Protein AF-A0A6P0P5I8-F1 (afdb_monomer_lite)

Sequence (169 aa):
MINKVNYLILAIVLILLSVAIPNINLPVANAENILSGFSLSAQNDLQITVGQSQKSADKLALDLQKNLNSKRNEIGKLAILIIHPHGEFDKTEPISLAEREGGGSVLEMKIHWHRKLPFMTRNHLTIIDWEILHNRHFGAAVILDDAILSPIHPQELNNLFKELLPDNL

pLDDT: mean 76.94, std 21.58, range [35.03, 98.44]

Foldseek 3Di:
DPDPVVVVVVVVVVVVVVVPDPPPPDPPPPPPDPPPDPDPVVVVVVVVVLVVLLVVQVVQVVVLLVVCQVVLQVLLQVLCCQFPVQKAWDGKDRFDWDADDPRKIKTKIWTWIWHDDPVDIDIWIWIKIFIAGSNAGPFIATPDIPDPDGTDDRVVSRVSVRVSRDPPD

Structure (mmCIF, N/CA/C/O backbone):
data_AF-A0A6P0P5I8-F1
#
_entry.id   AF-A0A6P0P5I8-F1
#
loop_
_atom_site.group_PDB
_atom_site.id
_atom_site.type_symbol
_atom_site.label_atom_id
_atom_site.label_alt_id
_atom_site.label_comp_id
_atom_site.label_asym_id
_atom_site.label_entity_id
_atom_site.label_seq_id
_atom_site.pdbx_PDB_ins_code
_atom_site.Cartn_x
_atom_site.Cartn_y
_atom_site.Cartn_z
_atom_site.occupancy
_atom_site.B_iso_or_equiv
_atom_site.auth_seq_id
_atom_site.auth_comp_id
_atom_site.auth_asym_id
_atom_site.auth_atom_id
_atom_site.pdbx_PDB_model_num
ATOM 1 N N . MET A 1 1 ? -19.933 1.278 -53.549 1.00 49.56 1 MET A N 1
ATOM 2 C CA . MET A 1 1 ? -21.306 0.954 -53.103 1.00 49.56 1 MET A CA 1
ATOM 3 C C . MET A 1 1 ? -21.223 -0.231 -52.154 1.00 49.56 1 MET A C 1
ATOM 5 O O . MET A 1 1 ? -21.128 -1.358 -52.609 1.00 49.56 1 MET A O 1
ATOM 9 N N . ILE A 1 2 ? -21.142 0.040 -50.849 1.00 47.94 2 ILE A N 1
ATOM 10 C CA . ILE A 1 2 ? -21.124 -0.980 -49.791 1.00 47.94 2 ILE A CA 1
ATOM 11 C C . ILE A 1 2 ? -22.576 -1.191 -49.350 1.00 47.94 2 ILE A C 1
ATOM 13 O O . ILE A 1 2 ? -23.317 -0.233 -49.133 1.00 47.94 2 ILE A O 1
ATOM 17 N N . ASN A 1 3 ? -22.992 -2.454 -49.353 1.00 48.62 3 ASN A N 1
ATOM 18 C CA . ASN A 1 3 ? -24.378 -2.905 -49.384 1.00 48.62 3 ASN A CA 1
ATOM 19 C C . ASN A 1 3 ? -25.207 -2.441 -48.174 1.00 48.62 3 ASN A C 1
ATOM 21 O O . ASN A 1 3 ? -24.988 -2.886 -47.049 1.00 48.62 3 ASN A O 1
ATOM 25 N N . LYS A 1 4 ? -26.252 -1.642 -48.440 1.00 51.78 4 LYS A N 1
ATOM 26 C CA . LYS A 1 4 ? -27.310 -1.250 -47.481 1.00 51.78 4 LYS A CA 1
ATOM 27 C C . LYS A 1 4 ? -28.013 -2.448 -46.811 1.00 51.78 4 LYS A C 1
ATOM 29 O O . LYS A 1 4 ? -28.651 -2.281 -45.779 1.00 51.78 4 LYS A O 1
ATOM 34 N N . VAL A 1 5 ? -27.860 -3.652 -47.366 1.00 55.72 5 VAL A N 1
ATOM 35 C CA . VAL A 1 5 ? -28.425 -4.912 -46.854 1.00 55.72 5 VAL A CA 1
ATOM 36 C C . VAL A 1 5 ? -27.763 -5.360 -45.539 1.00 55.72 5 VAL A C 1
ATOM 38 O O . VAL A 1 5 ? -28.436 -5.935 -44.689 1.00 55.72 5 VAL A O 1
ATOM 41 N N . ASN A 1 6 ? -26.488 -5.022 -45.300 1.00 57.88 6 ASN A N 1
ATOM 42 C CA . ASN A 1 6 ? -25.773 -5.470 -44.094 1.00 57.88 6 ASN A CA 1
ATOM 43 C C . ASN A 1 6 ? -26.230 -4.751 -42.815 1.00 57.88 6 ASN A C 1
ATOM 45 O O . ASN A 1 6 ? -26.235 -5.350 -41.742 1.00 57.88 6 ASN A O 1
ATOM 49 N N . TYR A 1 7 ? -26.670 -3.493 -42.920 1.00 58.16 7 TYR A N 1
ATOM 50 C CA . TYR A 1 7 ? -27.183 -2.741 -41.769 1.00 58.16 7 TYR A CA 1
ATOM 51 C C . TYR A 1 7 ? -28.577 -3.201 -41.344 1.00 58.16 7 TYR A C 1
ATOM 53 O O . TYR A 1 7 ? -28.893 -3.169 -40.158 1.00 58.16 7 TYR A O 1
ATOM 61 N N . LEU A 1 8 ? -29.394 -3.673 -42.292 1.00 59.97 8 LEU A N 1
ATOM 62 C CA . LEU A 1 8 ? -30.731 -4.180 -41.994 1.00 59.97 8 LEU A CA 1
ATOM 63 C C . LEU A 1 8 ? -30.659 -5.484 -41.189 1.00 59.97 8 LEU A C 1
ATOM 65 O O . LEU A 1 8 ? -31.377 -5.638 -40.207 1.00 59.97 8 LEU A O 1
ATOM 69 N N . ILE A 1 9 ? -29.741 -6.384 -41.554 1.00 63.56 9 ILE A N 1
ATOM 70 C CA . ILE A 1 9 ? -29.519 -7.638 -40.820 1.00 63.56 9 ILE A CA 1
ATOM 71 C C . ILE A 1 9 ? -28.958 -7.347 -39.420 1.00 63.56 9 ILE A C 1
ATOM 73 O O . ILE A 1 9 ? -29.441 -7.915 -38.444 1.00 63.56 9 ILE A O 1
ATOM 77 N N . LEU A 1 10 ? -28.007 -6.412 -39.294 1.00 60.31 10 LEU A N 1
ATOM 78 C CA . LEU A 1 10 ? -27.452 -6.018 -37.995 1.00 60.31 10 LEU A CA 1
ATOM 79 C C . LEU A 1 10 ? -28.517 -5.394 -37.071 1.00 60.31 10 LEU A C 1
ATOM 81 O O . LEU A 1 10 ? -28.555 -5.700 -35.881 1.00 60.31 10 LEU A O 1
ATOM 85 N N . ALA A 1 11 ? -29.415 -4.570 -37.619 1.00 61.31 11 ALA A N 1
ATOM 86 C CA . ALA A 1 11 ? -30.513 -3.967 -36.865 1.00 61.31 11 ALA A CA 1
ATOM 87 C C . ALA A 1 11 ? -31.546 -5.006 -36.395 1.00 61.31 11 ALA A C 1
ATOM 89 O O . ALA A 1 11 ? -32.019 -4.930 -35.264 1.00 61.31 11 ALA A O 1
ATOM 90 N N . ILE A 1 12 ? -31.857 -6.011 -37.221 1.00 64.88 12 ILE A N 1
ATOM 91 C CA . ILE A 1 12 ? -32.770 -7.103 -36.847 1.00 64.88 12 ILE A CA 1
ATOM 92 C C . ILE A 1 12 ? -32.165 -7.967 -35.729 1.00 64.88 12 ILE A C 1
ATOM 94 O O . ILE A 1 12 ? -32.875 -8.336 -34.796 1.00 64.88 12 ILE A O 1
ATOM 98 N N . VAL A 1 13 ? -30.855 -8.237 -35.767 1.00 62.72 13 VAL A N 1
ATOM 99 C CA . VAL A 1 13 ? -30.159 -8.978 -34.698 1.00 62.72 13 VAL A CA 1
ATOM 100 C C . VAL A 1 13 ? -30.174 -8.201 -33.374 1.00 62.72 13 VAL A C 1
ATOM 102 O O . VAL A 1 13 ? -30.449 -8.791 -32.332 1.00 62.72 13 VAL A O 1
ATOM 105 N N . LEU A 1 14 ? -29.962 -6.880 -33.402 1.00 59.91 14 LEU A N 1
ATOM 106 C CA . LEU A 1 14 ? -30.029 -6.022 -32.208 1.00 59.91 14 LEU A CA 1
ATOM 107 C C . LEU A 1 14 ? -31.437 -5.946 -31.595 1.00 59.91 14 LEU A C 1
ATOM 109 O O . LEU A 1 14 ? -31.562 -5.917 -30.373 1.00 59.91 14 LEU A O 1
ATOM 113 N N . ILE A 1 15 ? -32.489 -5.956 -32.420 1.00 62.09 15 ILE A N 1
ATOM 114 C CA . ILE A 1 15 ? -33.880 -5.985 -31.939 1.00 62.09 15 ILE A CA 1
ATOM 115 C C . ILE A 1 15 ? -34.235 -7.365 -31.376 1.00 62.09 15 ILE A C 1
ATOM 117 O O . ILE A 1 15 ? -34.908 -7.443 -30.359 1.00 62.09 15 ILE A O 1
ATOM 121 N N . LEU A 1 16 ? -33.766 -8.465 -31.973 1.00 55.22 16 LEU A N 1
ATOM 122 C CA . LEU A 1 16 ? -34.032 -9.811 -31.447 1.00 55.22 16 LEU A CA 1
ATOM 123 C C . LEU A 1 16 ? -33.306 -10.085 -30.117 1.00 55.22 16 LEU A C 1
ATOM 125 O O . LEU A 1 16 ? -33.835 -10.814 -29.280 1.00 55.22 16 LEU A O 1
ATOM 129 N N . LEU A 1 17 ? -32.148 -9.460 -29.879 1.00 53.50 17 LEU A N 1
ATOM 130 C CA . LEU A 1 17 ? -31.427 -9.539 -28.601 1.00 53.50 17 LEU A CA 1
ATOM 131 C C . LEU A 1 17 ? -32.124 -8.789 -27.452 1.00 53.50 17 LEU A C 1
ATOM 133 O O . LEU A 1 17 ? -31.938 -9.169 -26.298 1.00 53.50 17 LEU A O 1
ATOM 137 N N . SER A 1 18 ? -32.960 -7.781 -27.728 1.00 52.44 18 SER A N 1
ATOM 138 C CA . SER A 1 18 ? -33.706 -7.061 -26.682 1.00 52.44 18 SER A CA 1
ATOM 139 C C . SER A 1 18 ? -35.009 -7.749 -26.252 1.00 52.44 18 SER A C 1
ATOM 141 O O . SER A 1 18 ? -35.594 -7.357 -25.245 1.00 52.44 18 SER A O 1
ATOM 143 N N . VAL A 1 19 ? -35.440 -8.810 -26.950 1.00 54.00 19 VAL A N 1
ATOM 144 C CA . VAL A 1 19 ? -36.636 -9.608 -26.594 1.00 54.00 19 VAL A CA 1
ATOM 145 C C . VAL A 1 19 ? -36.294 -10.833 -25.728 1.00 54.00 19 VAL A C 1
ATOM 147 O O . VAL A 1 19 ? -37.186 -11.545 -25.278 1.00 54.00 19 VAL A O 1
ATOM 150 N N . ALA A 1 20 ? -35.008 -11.074 -25.451 1.00 49.00 20 ALA A N 1
ATOM 151 C CA . ALA A 1 20 ? -34.528 -12.196 -24.642 1.00 49.00 20 ALA A CA 1
ATOM 152 C C . ALA A 1 20 ? -34.178 -11.802 -23.193 1.00 49.00 20 ALA A C 1
ATOM 154 O O . ALA A 1 20 ? -33.339 -12.444 -22.563 1.00 49.00 20 ALA A O 1
ATOM 155 N N . ILE A 1 21 ? -34.815 -10.759 -22.649 1.00 53.00 21 ILE A N 1
ATOM 156 C CA . ILE A 1 21 ? -34.809 -10.516 -21.203 1.00 53.00 21 ILE A CA 1
ATOM 157 C C . ILE A 1 21 ? -36.022 -11.255 -20.630 1.00 53.00 21 ILE A C 1
ATOM 159 O O . ILE A 1 21 ? -37.153 -10.817 -20.854 1.00 53.00 21 ILE A O 1
ATOM 163 N N . PRO A 1 22 ? -35.852 -12.376 -19.909 1.00 48.72 22 PRO A N 1
ATOM 164 C CA . PRO A 1 22 ? -36.957 -12.920 -19.142 1.00 48.72 22 PRO A CA 1
ATOM 165 C C . PRO A 1 22 ? -37.400 -11.867 -18.121 1.00 48.72 22 PRO A C 1
ATOM 167 O O . PRO A 1 22 ? -36.606 -11.418 -17.295 1.00 48.72 22 PRO A O 1
ATOM 170 N N . ASN A 1 23 ? -38.675 -11.476 -18.190 1.00 43.75 23 ASN A N 1
ATOM 171 C CA . ASN A 1 23 ? -39.373 -10.772 -17.119 1.00 43.75 23 ASN A CA 1
ATOM 172 C C . ASN A 1 23 ? -39.303 -11.643 -15.862 1.00 43.75 23 ASN A C 1
ATOM 174 O O . ASN A 1 23 ? -40.131 -12.532 -15.654 1.00 43.75 23 ASN A O 1
ATOM 178 N N . ILE A 1 24 ? -38.295 -11.405 -15.028 1.00 47.44 24 ILE A N 1
ATOM 179 C CA . ILE A 1 24 ? -38.272 -11.925 -13.671 1.00 47.44 24 ILE A CA 1
ATOM 180 C C . ILE A 1 24 ? -39.284 -11.077 -12.903 1.00 47.44 24 ILE A C 1
ATOM 182 O O . ILE A 1 24 ? -38.975 -9.987 -12.426 1.00 47.44 24 ILE A O 1
ATOM 186 N N . ASN A 1 25 ? -40.513 -11.584 -12.816 1.00 42.66 25 ASN A N 1
ATOM 187 C CA . ASN A 1 25 ? -41.453 -11.203 -11.770 1.00 42.66 25 ASN A CA 1
ATOM 188 C C . ASN A 1 25 ? -40.813 -11.579 -10.430 1.00 42.66 25 ASN A C 1
ATOM 190 O O . ASN A 1 25 ? -40.994 -12.686 -9.924 1.00 42.66 25 ASN A O 1
ATOM 194 N N . LEU A 1 26 ? -40.017 -10.668 -9.879 1.00 43.00 26 LEU A N 1
ATOM 195 C CA . LEU A 1 26 ? -39.652 -10.710 -8.475 1.00 43.00 26 LEU A CA 1
ATOM 196 C C . LEU A 1 26 ? -40.945 -10.488 -7.682 1.00 43.00 26 LEU A C 1
ATOM 198 O O . LEU A 1 26 ? -41.638 -9.498 -7.941 1.00 43.00 26 LEU A O 1
ATOM 202 N N . PRO A 1 27 ? -41.314 -11.368 -6.738 1.00 37.94 27 PRO A N 1
ATOM 203 C CA . PRO A 1 27 ? -42.376 -11.035 -5.810 1.00 37.94 27 PRO A CA 1
ATOM 204 C C . PRO A 1 27 ? -41.941 -9.781 -5.049 1.00 37.94 27 PRO A C 1
ATOM 206 O O . PRO A 1 27 ? -40.939 -9.789 -4.332 1.00 37.94 27 PRO A O 1
ATOM 209 N N . VAL A 1 28 ? -42.692 -8.694 -5.231 1.00 40.62 28 VAL A N 1
ATOM 210 C CA . VAL A 1 28 ? -42.677 -7.554 -4.319 1.00 40.62 28 VAL A CA 1
ATOM 211 C C . VAL A 1 28 ? -43.138 -8.118 -2.985 1.00 40.62 28 VAL A C 1
ATOM 213 O O . VAL A 1 28 ? -44.326 -8.349 -2.767 1.00 40.62 28 VAL A O 1
ATOM 216 N N . ALA A 1 29 ? -42.179 -8.439 -2.121 1.00 35.66 29 ALA A N 1
ATOM 217 C CA . ALA A 1 29 ? -42.476 -8.689 -0.732 1.00 35.66 29 ALA A CA 1
ATOM 218 C C . ALA A 1 29 ? -43.083 -7.391 -0.199 1.00 35.66 29 ALA A C 1
ATOM 220 O O . ALA A 1 29 ? -42.394 -6.378 -0.062 1.00 35.66 29 ALA A O 1
ATOM 221 N N . ASN A 1 30 ? -44.391 -7.424 0.042 1.00 39.50 30 ASN A N 1
ATOM 222 C CA . ASN A 1 30 ? -45.060 -6.479 0.910 1.00 39.50 30 ASN A CA 1
ATOM 223 C C . ASN A 1 30 ? -44.327 -6.526 2.254 1.00 39.50 30 ASN A C 1
ATOM 225 O O . ASN A 1 30 ? -44.590 -7.390 3.088 1.00 39.50 30 ASN A O 1
ATOM 229 N N . ALA A 1 31 ? -43.384 -5.607 2.457 1.00 36.56 31 ALA A N 1
ATOM 230 C CA . ALA A 1 31 ? -42.919 -5.241 3.782 1.00 36.56 31 ALA A CA 1
ATOM 231 C C . ALA A 1 31 ? -44.050 -4.440 4.439 1.00 36.56 31 ALA A C 1
ATOM 233 O O . ALA A 1 31 ? -43.995 -3.220 4.583 1.00 36.56 31 ALA A O 1
ATOM 234 N N . GLU A 1 32 ? -45.132 -5.144 4.769 1.00 35.03 32 GLU A N 1
ATOM 235 C CA . GLU A 1 32 ? -46.117 -4.678 5.723 1.00 35.03 32 GLU A CA 1
ATOM 236 C C . GLU A 1 32 ? -45.392 -4.466 7.051 1.00 35.03 32 GLU A C 1
ATOM 238 O O . GLU A 1 32 ? -44.993 -5.399 7.740 1.00 35.03 32 GLU A O 1
ATOM 243 N N . ASN A 1 33 ? -45.144 -3.192 7.336 1.00 46.12 33 ASN A N 1
ATOM 244 C CA . ASN A 1 33 ? -45.303 -2.568 8.637 1.00 46.12 33 ASN A CA 1
ATOM 245 C C . ASN A 1 33 ? -45.075 -3.488 9.856 1.00 46.12 33 ASN A C 1
ATOM 247 O O . ASN A 1 33 ? -46.018 -3.949 10.493 1.00 46.12 33 ASN A O 1
ATOM 251 N N . ILE A 1 34 ? -43.809 -3.665 10.237 1.00 38.00 34 ILE A N 1
ATOM 252 C CA . ILE A 1 34 ? -43.433 -3.995 11.618 1.00 38.00 34 ILE A CA 1
ATOM 253 C C . ILE A 1 34 ? -42.507 -2.880 12.119 1.00 38.00 34 ILE A C 1
ATOM 255 O O . ILE A 1 34 ? -41.330 -3.076 12.402 1.00 38.00 34 ILE A O 1
ATOM 259 N N . LEU A 1 35 ? -43.040 -1.660 12.179 1.00 35.16 35 LEU A N 1
ATOM 260 C CA . LEU A 1 35 ? -42.451 -0.536 12.913 1.00 35.16 35 LEU A CA 1
ATOM 261 C C . LEU A 1 35 ? -43.394 -0.133 14.052 1.00 35.16 35 LEU A C 1
ATOM 263 O O . LEU A 1 35 ? -43.772 1.019 14.223 1.00 35.16 35 LEU A O 1
ATOM 267 N N . SER A 1 36 ? -43.774 -1.115 14.862 1.00 40.75 36 SER A N 1
ATOM 268 C CA . SER A 1 36 ? -44.410 -0.897 16.159 1.00 40.75 36 SER A CA 1
ATOM 269 C C . SER A 1 36 ? -43.551 -1.572 17.224 1.00 40.75 36 SER A C 1
ATOM 271 O O . SER A 1 36 ? -43.760 -2.740 17.544 1.00 40.75 36 SER A O 1
ATOM 273 N N . GLY A 1 37 ? -42.538 -0.858 17.727 1.00 36.44 37 GLY A N 1
ATOM 274 C CA . GLY A 1 37 ? -41.736 -1.352 18.854 1.00 36.44 37 GLY A CA 1
ATOM 275 C C . GLY A 1 37 ? -40.273 -0.917 18.944 1.00 36.44 37 GLY A C 1
ATOM 276 O O . GLY A 1 37 ? -39.553 -1.485 19.759 1.00 36.44 37 GLY A O 1
ATOM 277 N N . PHE A 1 38 ? -39.795 0.062 18.166 1.00 37.00 38 PHE A N 1
ATOM 278 C CA . PHE A 1 38 ? -38.467 0.636 18.423 1.00 37.00 38 PHE A CA 1
ATOM 279 C C . PHE A 1 38 ? -38.516 1.499 19.694 1.00 37.00 38 PHE A C 1
ATOM 281 O O . PHE A 1 38 ? -38.826 2.688 19.655 1.00 37.00 38 PHE A O 1
ATOM 288 N N . SER A 1 39 ? -38.235 0.878 20.841 1.00 38.53 39 SER A N 1
ATOM 289 C CA . SER A 1 39 ? -37.955 1.582 22.091 1.00 38.53 39 SER A CA 1
ATOM 290 C C . SER A 1 39 ? -36.771 2.528 21.885 1.00 38.53 39 SER A C 1
ATOM 292 O O . SER A 1 39 ? -35.704 2.096 21.445 1.00 38.53 39 SER A O 1
ATOM 294 N N . LEU A 1 40 ? -36.933 3.803 22.258 1.00 39.66 40 LEU A N 1
ATOM 295 C CA . LEU A 1 40 ? -35.879 4.830 22.223 1.00 39.66 40 LEU A CA 1
ATOM 296 C C . LEU A 1 40 ? -34.578 4.419 22.952 1.00 39.66 40 LEU A C 1
ATOM 298 O O . LEU A 1 40 ? -33.535 5.023 22.724 1.00 39.66 40 LEU A O 1
ATOM 302 N N . SER A 1 41 ? -34.603 3.388 23.803 1.00 43.19 41 SER A N 1
ATOM 303 C CA . SER A 1 41 ? -33.410 2.843 24.460 1.00 43.19 41 SER A CA 1
ATOM 304 C C . SER A 1 41 ? -32.491 2.051 23.517 1.00 43.19 41 SER A C 1
ATOM 306 O O . SER A 1 41 ? -31.277 2.132 23.660 1.00 43.19 41 SER A O 1
ATOM 308 N N . ALA A 1 42 ? -33.029 1.351 22.511 1.00 43.94 42 ALA A N 1
ATOM 309 C CA . ALA A 1 42 ? -32.231 0.515 21.606 1.00 43.94 42 ALA A CA 1
ATOM 310 C C . ALA A 1 42 ? -31.388 1.338 20.613 1.00 43.94 42 ALA A C 1
ATOM 312 O O . ALA A 1 42 ? -30.325 0.897 20.182 1.00 43.94 42 ALA A O 1
ATOM 313 N N . GLN A 1 43 ? -31.833 2.553 20.270 1.00 40.94 43 GLN A N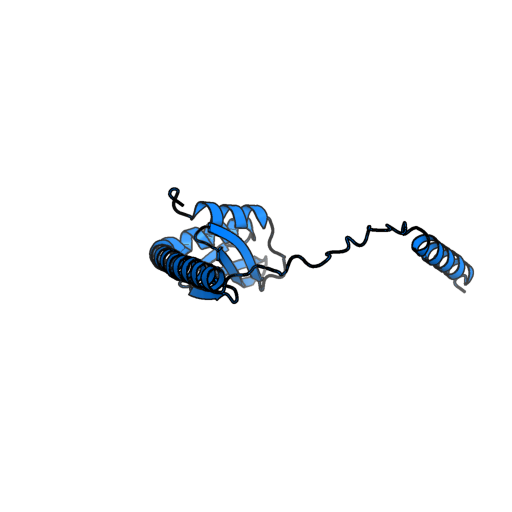 1
ATOM 314 C CA . GLN A 1 43 ? -31.049 3.476 19.440 1.00 40.94 43 GLN A CA 1
ATOM 315 C C . GLN A 1 43 ? -29.839 4.038 20.194 1.00 40.94 43 GLN A C 1
ATOM 317 O O . GLN A 1 43 ? -28.779 4.194 19.592 1.00 40.94 43 GLN A O 1
ATOM 322 N N . ASN A 1 44 ? -29.961 4.269 21.505 1.00 47.09 44 ASN A N 1
ATOM 323 C CA . ASN A 1 44 ? -28.826 4.672 22.334 1.00 47.09 44 ASN A CA 1
ATOM 324 C C . ASN A 1 44 ? -27.816 3.531 22.488 1.00 47.09 44 ASN A C 1
ATOM 326 O O . ASN A 1 44 ? -26.626 3.775 22.333 1.00 47.09 44 ASN A O 1
ATOM 330 N N . ASP A 1 45 ? -28.255 2.288 22.692 1.00 39.56 45 ASP A N 1
ATOM 331 C CA . ASP A 1 45 ? -27.337 1.143 22.790 1.00 39.56 45 ASP A CA 1
ATOM 332 C C . ASP A 1 45 ? -26.618 0.854 21.462 1.00 39.56 45 ASP A C 1
ATOM 334 O O . ASP A 1 45 ? -25.422 0.562 21.463 1.00 39.56 45 ASP A O 1
ATOM 338 N N . LEU A 1 46 ? -27.292 1.018 20.316 1.00 48.22 46 LEU A N 1
ATOM 339 C CA . LEU A 1 46 ? -26.659 0.962 18.993 1.00 48.22 46 LEU A CA 1
ATOM 340 C C . LEU A 1 46 ? -25.666 2.111 18.784 1.00 48.22 46 LEU A C 1
ATOM 342 O O . LEU A 1 46 ? -24.563 1.862 18.315 1.00 48.22 46 LEU A O 1
ATOM 346 N N . GLN A 1 47 ? -25.995 3.348 19.167 1.00 48.06 47 GLN A N 1
ATOM 347 C CA . GLN A 1 47 ? -25.066 4.482 19.061 1.00 48.06 47 GLN A CA 1
ATOM 348 C C . GLN A 1 47 ? -23.872 4.370 20.019 1.00 48.06 47 GLN A C 1
ATOM 350 O O . GLN A 1 47 ? -22.760 4.744 19.652 1.00 48.06 47 GLN A O 1
ATOM 355 N N . ILE A 1 48 ? -24.064 3.822 21.222 1.00 51.69 48 ILE A N 1
ATOM 356 C CA . ILE A 1 48 ? -22.992 3.574 22.196 1.00 51.69 48 ILE A CA 1
ATOM 357 C C . ILE A 1 48 ? -22.099 2.427 21.711 1.00 51.69 48 ILE A C 1
ATOM 359 O O . ILE A 1 48 ? -20.878 2.550 21.771 1.00 51.69 48 ILE A O 1
ATOM 363 N N . THR A 1 49 ? -22.680 1.356 21.162 1.00 50.31 49 THR A N 1
ATOM 364 C CA . THR A 1 49 ? -21.934 0.213 20.607 1.00 50.31 49 THR A CA 1
ATOM 365 C C . THR A 1 49 ? -21.170 0.602 19.340 1.00 50.31 49 THR A C 1
ATOM 367 O O . THR A 1 49 ? -19.986 0.294 19.218 1.00 50.31 49 THR A O 1
ATOM 370 N N . VAL A 1 50 ? -21.801 1.346 18.426 1.00 52.97 50 VAL A N 1
ATOM 371 C CA . VAL A 1 50 ? -21.153 1.893 17.223 1.00 52.97 50 VAL A CA 1
ATOM 372 C C . VAL A 1 50 ? -20.079 2.909 17.614 1.00 52.97 50 VAL A C 1
ATOM 374 O O . VAL A 1 50 ? -18.970 2.838 17.104 1.00 52.97 50 VAL A O 1
ATOM 377 N N . GLY A 1 51 ? -20.339 3.789 18.585 1.00 54.84 51 GLY A N 1
ATOM 378 C CA . GLY A 1 51 ? -19.363 4.767 19.073 1.00 54.84 51 GLY A CA 1
ATOM 379 C C . GLY A 1 51 ? -18.169 4.150 19.814 1.00 54.84 51 GLY A C 1
ATOM 380 O O . GLY A 1 51 ? -17.053 4.660 19.716 1.00 54.84 51 GLY A O 1
ATOM 381 N N . GLN A 1 52 ? -18.362 3.045 20.541 1.00 56.00 52 GLN A N 1
ATOM 382 C CA . GLN A 1 52 ? -17.272 2.281 21.160 1.00 56.00 52 GLN A CA 1
ATOM 383 C C . GLN A 1 52 ? -16.480 1.482 20.123 1.00 56.00 52 GLN A C 1
ATOM 385 O O . GLN A 1 52 ? -15.248 1.494 20.161 1.00 56.00 52 GLN A O 1
ATOM 390 N N . SER A 1 53 ? -17.166 0.847 19.169 1.00 55.09 53 SER A N 1
ATOM 391 C CA . SER A 1 53 ? -16.524 0.165 18.047 1.00 55.09 53 SER A CA 1
ATOM 392 C C . SER A 1 53 ? -15.705 1.140 17.203 1.00 55.09 53 SER A C 1
ATOM 394 O O . SER A 1 53 ? -14.577 0.808 16.846 1.00 55.09 53 SER A O 1
ATOM 396 N N . GLN A 1 54 ? -16.214 2.351 16.963 1.00 59.31 54 GLN A N 1
ATOM 397 C CA . GLN A 1 54 ? -15.518 3.411 16.239 1.00 59.31 54 GLN A CA 1
ATOM 398 C C . GLN A 1 54 ? -14.218 3.801 16.936 1.00 59.31 54 GLN A C 1
ATOM 400 O O . GLN A 1 54 ? -13.140 3.642 16.376 1.00 59.31 54 GLN A O 1
ATOM 405 N N . LYS A 1 55 ? -14.305 4.184 18.217 1.00 60.81 55 LYS A N 1
ATOM 406 C CA . LYS A 1 55 ? -13.129 4.538 19.026 1.00 60.81 55 LYS A CA 1
ATOM 407 C C . LYS A 1 55 ? -12.098 3.409 19.095 1.00 60.81 55 LYS A C 1
ATOM 409 O O . LYS A 1 55 ? -10.905 3.678 19.219 1.00 60.81 55 LYS A O 1
ATOM 414 N N . SER A 1 56 ? -12.541 2.150 19.053 1.00 60.56 56 SER A N 1
ATOM 415 C CA . SER A 1 56 ? -11.644 0.990 19.031 1.00 60.56 56 SER A CA 1
ATOM 416 C C . SER A 1 56 ? -10.980 0.772 17.667 1.00 60.56 56 SER A C 1
ATOM 418 O O . SER A 1 56 ? -9.775 0.529 17.640 1.00 60.56 56 SER A O 1
ATOM 420 N N . ALA A 1 57 ? -11.722 0.943 16.565 1.00 64.00 57 ALA A N 1
ATOM 421 C CA . ALA A 1 57 ? -11.210 0.868 15.196 1.00 64.00 57 ALA A CA 1
ATOM 422 C C . ALA A 1 57 ? -10.177 1.965 14.934 1.00 64.00 57 ALA A C 1
ATOM 424 O O . ALA A 1 57 ? -9.092 1.674 14.432 1.00 64.00 57 ALA A O 1
ATOM 425 N N . ASP A 1 58 ? -10.451 3.179 15.407 1.00 75.12 58 ASP A N 1
ATOM 426 C CA . ASP A 1 58 ? -9.528 4.307 15.311 1.00 75.12 58 ASP A CA 1
ATOM 427 C C . ASP A 1 58 ? -8.251 4.059 16.127 1.00 75.12 58 ASP A C 1
ATOM 429 O O . ASP A 1 58 ? -7.149 4.398 15.693 1.00 75.12 58 ASP A O 1
ATOM 433 N N . LYS A 1 59 ? -8.364 3.397 17.288 1.00 83.00 59 LYS A N 1
ATOM 434 C CA . LYS A 1 59 ? -7.197 2.996 18.083 1.00 83.00 59 LYS A CA 1
ATOM 435 C C . LYS A 1 59 ? -6.367 1.923 17.374 1.00 83.00 59 LYS A C 1
ATOM 437 O O . LYS A 1 59 ? -5.150 2.070 17.303 1.00 83.00 59 LYS A O 1
ATOM 442 N N . LEU A 1 60 ? -6.998 0.871 16.844 1.00 86.25 60 LEU A N 1
ATOM 443 C CA . LEU A 1 60 ? -6.291 -0.174 16.101 1.00 86.25 60 LEU A CA 1
ATOM 444 C C . LEU A 1 60 ? -5.580 0.412 14.879 1.00 86.25 60 LEU A C 1
ATOM 446 O O . LEU A 1 60 ? -4.405 0.127 14.666 1.00 86.25 60 LEU A O 1
ATOM 450 N N . ALA A 1 61 ? -6.272 1.230 14.088 1.00 87.12 61 ALA A N 1
ATOM 451 C CA . ALA A 1 61 ? -5.705 1.833 12.892 1.00 87.12 61 ALA A CA 1
ATOM 452 C C . ALA A 1 61 ? -4.533 2.767 13.231 1.00 87.12 61 ALA A C 1
ATOM 454 O O . ALA A 1 61 ? -3.509 2.737 12.551 1.00 87.12 61 ALA A O 1
ATOM 455 N N . LEU A 1 62 ? -4.624 3.524 14.329 1.00 89.12 62 LEU A N 1
ATOM 456 C CA . LEU A 1 62 ? -3.520 4.343 14.831 1.00 89.12 62 LEU A CA 1
ATOM 457 C C . LEU A 1 62 ? -2.318 3.499 15.288 1.00 89.12 62 LEU A C 1
ATOM 459 O O . LEU A 1 62 ? -1.168 3.850 15.009 1.00 89.12 62 LEU A O 1
ATOM 463 N N . ASP A 1 63 ? -2.559 2.392 15.989 1.00 89.62 63 ASP A N 1
ATOM 464 C CA . ASP A 1 63 ? -1.499 1.486 16.442 1.00 89.62 63 ASP A CA 1
ATOM 465 C C . ASP A 1 63 ? -0.828 0.785 15.247 1.00 89.62 63 ASP A C 1
ATOM 467 O O . ASP A 1 63 ? 0.403 0.728 15.166 1.00 89.62 63 ASP A O 1
ATOM 471 N N . LEU A 1 64 ? -1.616 0.337 14.266 1.00 91.00 64 LEU A N 1
ATOM 472 C CA . LEU A 1 64 ? -1.123 -0.194 12.994 1.00 91.00 64 LEU A CA 1
ATOM 473 C C . LEU A 1 64 ? -0.291 0.841 12.244 1.00 91.00 64 LEU A C 1
ATOM 475 O O . LEU A 1 64 ? 0.837 0.540 11.864 1.00 91.00 64 LEU A O 1
ATOM 479 N N . GLN A 1 65 ? -0.786 2.070 12.089 1.00 93.31 65 GLN A N 1
ATOM 480 C CA . GLN A 1 65 ? -0.056 3.150 11.430 1.00 93.31 65 GLN A CA 1
ATOM 481 C C . GLN A 1 65 ? 1.334 3.333 12.052 1.00 93.31 65 GLN A C 1
ATOM 483 O O . GLN A 1 65 ? 2.338 3.378 11.338 1.00 93.31 65 GLN A O 1
ATOM 488 N N . LYS A 1 66 ? 1.421 3.414 13.385 1.00 90.94 66 LYS A N 1
ATOM 489 C CA . LYS A 1 66 ? 2.698 3.578 14.095 1.00 90.94 66 LYS A CA 1
ATOM 490 C C . LYS A 1 66 ? 3.629 2.387 13.877 1.00 90.94 66 LYS A C 1
ATOM 492 O O . LYS A 1 66 ? 4.797 2.582 13.542 1.00 90.94 66 LYS A O 1
ATOM 497 N N . ASN A 1 67 ? 3.114 1.170 14.030 1.00 89.75 67 ASN A N 1
ATOM 498 C CA . ASN A 1 67 ? 3.913 -0.050 13.939 1.00 89.75 67 ASN A CA 1
ATOM 499 C C . ASN A 1 67 ? 4.423 -0.292 12.512 1.00 89.75 67 ASN A C 1
ATOM 501 O O . ASN A 1 67 ? 5.610 -0.558 12.302 1.00 89.75 67 ASN A O 1
ATOM 505 N N . LEU A 1 68 ? 3.548 -0.143 11.521 1.00 92.44 68 LEU A N 1
ATOM 506 C CA . LEU A 1 68 ? 3.847 -0.422 10.119 1.00 92.44 68 LEU A CA 1
ATOM 507 C C . LEU A 1 68 ? 4.745 0.639 9.491 1.00 92.44 68 LEU A C 1
ATOM 509 O O . LEU A 1 68 ? 5.529 0.312 8.605 1.00 92.44 68 LEU A O 1
ATOM 513 N N . ASN A 1 69 ? 4.729 1.881 9.983 1.00 93.75 69 ASN A N 1
ATOM 514 C CA . ASN A 1 69 ? 5.618 2.931 9.481 1.00 93.75 69 ASN A CA 1
ATOM 515 C C . ASN A 1 69 ? 7.111 2.575 9.595 1.00 93.75 69 ASN A C 1
ATOM 517 O O . ASN A 1 69 ? 7.908 3.043 8.777 1.00 93.75 69 ASN A O 1
ATOM 521 N N . SER A 1 70 ? 7.493 1.721 10.552 1.00 93.50 70 SER A N 1
ATOM 522 C CA . SER A 1 70 ? 8.864 1.203 10.679 1.00 93.50 70 SER A CA 1
ATOM 523 C C . SER A 1 70 ? 9.256 0.221 9.563 1.00 93.50 70 SER A C 1
ATOM 525 O O . SER A 1 70 ? 10.426 0.154 9.197 1.00 93.50 70 SER A O 1
ATOM 527 N N . LYS A 1 71 ? 8.276 -0.480 8.976 1.00 94.12 71 LYS A N 1
ATOM 528 C CA . LYS A 1 71 ? 8.439 -1.498 7.920 1.00 94.12 71 LYS A CA 1
ATOM 529 C C . LYS A 1 71 ? 7.839 -1.086 6.574 1.00 94.12 71 LYS A C 1
ATOM 531 O O . LYS A 1 71 ? 7.811 -1.878 5.637 1.00 94.12 71 LYS A O 1
ATOM 536 N N . ARG A 1 72 ? 7.373 0.159 6.443 1.00 95.81 72 ARG A N 1
ATOM 537 C CA . ARG A 1 72 ? 6.615 0.641 5.275 1.00 95.81 72 ARG A CA 1
ATOM 538 C C . ARG A 1 72 ? 7.304 0.379 3.937 1.00 95.81 72 ARG A C 1
ATOM 540 O O . ARG A 1 72 ? 6.631 0.025 2.984 1.00 95.81 72 ARG A O 1
ATOM 547 N N . ASN A 1 73 ? 8.633 0.488 3.873 1.00 97.69 73 ASN A N 1
ATOM 548 C CA . ASN A 1 73 ? 9.375 0.236 2.637 1.00 97.69 73 ASN A CA 1
ATOM 549 C C . ASN A 1 73 ? 9.371 -1.248 2.247 1.00 97.69 73 ASN A C 1
ATOM 551 O O . ASN A 1 73 ? 9.334 -1.566 1.065 1.00 97.69 73 ASN A O 1
ATOM 555 N N . GLU A 1 74 ? 9.402 -2.159 3.220 1.00 97.81 74 GLU A N 1
ATOM 556 C CA . GLU A 1 74 ? 9.302 -3.599 2.961 1.00 97.81 74 GLU A CA 1
ATOM 557 C C . GLU A 1 74 ? 7.903 -3.940 2.439 1.00 97.81 74 GLU A C 1
ATOM 559 O O . GLU A 1 74 ? 7.774 -4.627 1.427 1.00 97.81 74 GLU A O 1
ATOM 564 N N . ILE A 1 75 ? 6.869 -3.375 3.070 1.00 96.94 75 ILE A N 1
ATOM 565 C CA . ILE A 1 75 ? 5.469 -3.530 2.658 1.00 96.94 75 ILE A CA 1
ATOM 566 C C . ILE A 1 75 ? 5.259 -2.965 1.250 1.00 96.94 75 ILE A C 1
ATOM 568 O O . ILE A 1 75 ? 4.739 -3.658 0.379 1.00 96.94 75 ILE A O 1
ATOM 572 N N . GLY A 1 76 ? 5.709 -1.734 0.993 1.00 97.56 76 GLY A N 1
ATOM 573 C CA . GLY A 1 76 ? 5.583 -1.095 -0.312 1.00 97.56 76 GLY A CA 1
ATOM 574 C C . GLY A 1 76 ? 6.347 -1.836 -1.407 1.00 97.56 76 GLY A C 1
ATOM 575 O O . GLY A 1 76 ? 5.839 -1.989 -2.513 1.00 97.56 76 GLY A O 1
ATOM 576 N N . LYS A 1 77 ? 7.530 -2.380 -1.102 1.00 98.00 77 LYS A N 1
ATOM 577 C CA . LYS A 1 77 ? 8.279 -3.223 -2.040 1.00 98.00 77 LYS A CA 1
ATOM 578 C C . LYS A 1 77 ? 7.511 -4.494 -2.407 1.00 98.00 77 LYS A C 1
ATOM 580 O O . LYS A 1 77 ? 7.473 -4.842 -3.585 1.00 98.00 77 LYS A O 1
ATOM 585 N N . LEU A 1 78 ? 6.907 -5.174 -1.430 1.00 98.00 78 LEU A N 1
ATOM 586 C CA . LEU A 1 78 ? 6.069 -6.352 -1.681 1.00 98.00 78 LEU A CA 1
ATOM 587 C C . LEU A 1 78 ? 4.828 -5.988 -2.500 1.00 98.00 78 LEU A C 1
ATOM 589 O O . LEU A 1 78 ? 4.533 -6.666 -3.479 1.00 98.00 78 LEU A O 1
ATOM 593 N N . ALA A 1 79 ? 4.156 -4.889 -2.156 1.00 97.75 79 ALA A N 1
ATOM 594 C CA . ALA A 1 79 ? 2.999 -4.401 -2.895 1.00 97.75 79 ALA A CA 1
ATOM 595 C C . ALA A 1 79 ? 3.339 -4.142 -4.372 1.00 97.75 79 ALA A C 1
ATOM 597 O O . ALA A 1 79 ? 2.652 -4.665 -5.244 1.00 97.75 79 ALA A O 1
ATOM 598 N N . ILE A 1 80 ? 4.432 -3.420 -4.661 1.00 97.62 80 ILE A N 1
ATOM 599 C CA . ILE A 1 8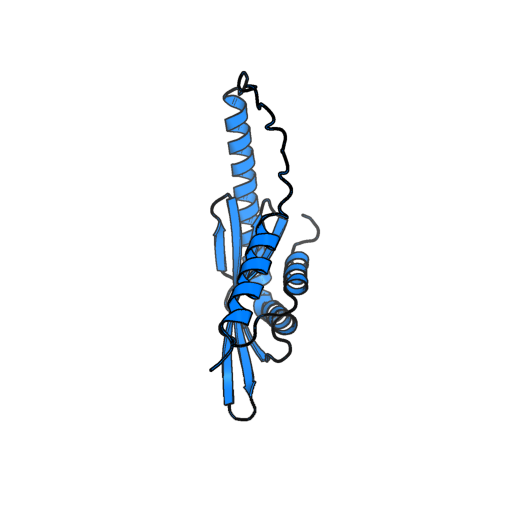0 ? 4.893 -3.170 -6.038 1.00 97.62 80 ILE A CA 1
ATOM 600 C C . ILE A 1 80 ? 5.274 -4.464 -6.748 1.00 97.62 80 ILE A C 1
ATOM 602 O O . ILE A 1 80 ? 4.914 -4.626 -7.905 1.00 97.62 80 ILE A O 1
ATOM 606 N N . LEU A 1 81 ? 5.942 -5.408 -6.083 1.00 97.00 81 LEU A N 1
ATOM 607 C CA . LEU A 1 81 ? 6.272 -6.695 -6.700 1.00 97.00 81 LEU A CA 1
ATOM 608 C C . LEU A 1 81 ? 5.016 -7.461 -7.153 1.00 97.00 81 LEU A C 1
ATOM 610 O O . LEU A 1 81 ? 5.046 -8.097 -8.204 1.00 97.00 81 LEU A O 1
ATOM 614 N N . ILE A 1 82 ? 3.929 -7.377 -6.379 1.00 97.00 82 ILE A N 1
ATOM 615 C CA . ILE A 1 82 ? 2.642 -8.005 -6.699 1.00 97.00 82 ILE A CA 1
ATOM 616 C C . ILE A 1 82 ? 1.978 -7.311 -7.894 1.00 97.00 82 ILE A C 1
ATOM 618 O O . ILE A 1 82 ? 1.592 -7.977 -8.853 1.00 97.00 82 ILE A O 1
ATOM 622 N N . ILE A 1 83 ? 1.843 -5.981 -7.852 1.00 97.06 83 ILE A N 1
ATOM 623 C CA . ILE A 1 83 ? 1.021 -5.248 -8.832 1.00 97.06 83 ILE A CA 1
ATOM 624 C C . ILE A 1 83 ? 1.780 -4.767 -10.070 1.00 97.06 83 ILE A C 1
ATOM 626 O O . ILE A 1 83 ? 1.164 -4.547 -11.109 1.00 97.06 83 ILE A O 1
ATOM 630 N N . HIS A 1 84 ? 3.103 -4.640 -9.969 1.00 96.06 84 HIS A N 1
ATOM 631 C CA . HIS A 1 84 ? 4.038 -4.201 -11.007 1.00 96.06 84 HIS A CA 1
ATOM 632 C C . HIS A 1 84 ? 5.325 -5.041 -10.940 1.00 96.06 84 HIS A C 1
ATOM 634 O O . HIS A 1 84 ? 6.376 -4.535 -10.547 1.00 96.06 84 HIS A O 1
ATOM 640 N N . PRO A 1 85 ? 5.318 -6.313 -11.379 1.00 93.00 85 PRO A N 1
ATOM 641 C CA . PRO A 1 85 ? 6.457 -7.230 -11.213 1.00 93.00 85 PRO A CA 1
ATOM 642 C C . PRO A 1 85 ? 7.733 -6.806 -11.962 1.00 93.00 85 PRO A C 1
ATOM 644 O O . PRO A 1 85 ? 8.813 -7.344 -11.727 1.00 93.00 85 PRO A O 1
ATOM 647 N N . HIS A 1 86 ? 7.623 -5.848 -12.885 1.00 91.44 86 HIS A N 1
ATOM 648 C CA . HIS A 1 86 ? 8.754 -5.241 -13.597 1.00 91.44 86 HIS A CA 1
ATOM 649 C C . HIS A 1 86 ? 9.106 -3.834 -13.088 1.00 91.44 86 HIS A C 1
ATOM 651 O O . HIS A 1 86 ? 9.930 -3.150 -13.700 1.00 91.44 86 HIS A O 1
ATOM 657 N N . GLY A 1 87 ? 8.445 -3.379 -12.025 1.00 93.25 87 GLY A N 1
ATOM 658 C CA . GLY A 1 87 ? 8.757 -2.153 -11.312 1.00 93.25 87 GLY A CA 1
ATOM 659 C C . GLY A 1 87 ? 9.913 -2.360 -10.341 1.00 93.25 87 GLY A C 1
ATOM 660 O O . GLY A 1 87 ? 10.034 -3.390 -9.682 1.00 93.25 87 GLY A O 1
ATOM 661 N N . GLU A 1 88 ? 10.775 -1.359 -10.245 1.00 95.81 88 GLU A N 1
ATOM 662 C CA . GLU A 1 88 ? 11.814 -1.268 -9.232 1.00 95.81 88 GLU A CA 1
ATOM 663 C C . GLU A 1 88 ? 11.341 -0.301 -8.145 1.00 95.81 88 GLU A C 1
ATOM 665 O O . GLU A 1 88 ? 11.108 0.877 -8.400 1.00 95.81 88 GLU A O 1
ATOM 670 N N . PHE A 1 89 ? 11.175 -0.811 -6.929 1.00 97.69 89 PHE A N 1
ATOM 671 C CA . PHE A 1 89 ? 10.808 -0.015 -5.760 1.00 97.69 89 PHE A CA 1
ATOM 672 C C . PHE A 1 89 ? 11.856 1.071 -5.444 1.00 97.69 89 PHE A C 1
ATOM 674 O O . PHE A 1 89 ? 13.052 0.775 -5.446 1.00 97.69 89 PHE A O 1
ATOM 681 N N . ASP A 1 90 ? 11.404 2.281 -5.093 1.00 97.88 90 ASP A N 1
ATOM 682 C CA . ASP A 1 90 ? 12.248 3.373 -4.583 1.00 97.88 90 ASP A CA 1
ATOM 683 C C . ASP A 1 90 ? 12.007 3.600 -3.080 1.00 97.88 90 ASP A C 1
ATOM 685 O O . ASP A 1 90 ? 12.861 3.302 -2.240 1.00 97.88 90 ASP A O 1
ATOM 689 N N . LYS A 1 91 ? 10.812 4.080 -2.715 1.00 98.38 91 LYS A N 1
ATOM 690 C CA . LYS A 1 91 ? 10.462 4.387 -1.320 1.00 98.38 91 LYS A CA 1
ATOM 691 C C . LYS A 1 91 ? 8.961 4.339 -1.073 1.00 98.38 91 LYS A C 1
ATOM 693 O O . LYS A 1 91 ? 8.149 4.497 -1.977 1.00 98.38 91 LYS A O 1
ATOM 698 N N . THR A 1 92 ? 8.589 4.212 0.193 1.00 98.44 92 THR A N 1
ATOM 699 C CA . THR A 1 92 ? 7.221 4.424 0.675 1.00 98.44 92 THR A CA 1
ATOM 700 C C . THR A 1 92 ? 7.193 5.640 1.594 1.00 98.44 92 THR A C 1
ATOM 702 O O . THR A 1 92 ? 8.007 5.761 2.521 1.00 98.44 92 THR A O 1
ATOM 705 N N . GLU A 1 93 ? 6.278 6.567 1.325 1.00 98.00 93 GLU A N 1
ATOM 706 C CA . GLU A 1 93 ? 6.017 7.695 2.224 1.00 98.00 93 GLU A CA 1
ATOM 707 C C . GLU A 1 93 ? 5.431 7.204 3.556 1.00 98.00 93 GLU A C 1
ATOM 709 O O . GLU A 1 93 ? 4.951 6.071 3.631 1.00 98.00 93 GLU A O 1
ATOM 714 N N . PRO A 1 94 ? 5.480 8.007 4.635 1.00 97.38 94 PRO A N 1
ATOM 715 C CA . PRO A 1 94 ? 4.799 7.650 5.872 1.00 97.38 94 PRO A CA 1
ATOM 716 C C . PRO A 1 94 ? 3.324 7.313 5.623 1.00 97.38 94 PRO A C 1
ATOM 718 O O . PRO A 1 94 ? 2.630 8.064 4.943 1.00 97.38 94 PRO A O 1
ATOM 721 N N . ILE A 1 95 ? 2.862 6.195 6.184 1.00 96.00 95 ILE A N 1
ATOM 722 C CA . ILE A 1 95 ? 1.476 5.735 6.047 1.00 96.00 95 ILE A CA 1
ATOM 723 C C . ILE A 1 95 ? 0.568 6.768 6.717 1.00 96.00 95 ILE A C 1
ATOM 725 O O . ILE A 1 95 ? 0.728 7.042 7.914 1.00 96.00 95 ILE A O 1
ATOM 729 N N . SER A 1 96 ? -0.358 7.347 5.956 1.00 93.56 96 SER A N 1
ATOM 730 C CA . SER A 1 96 ? -1.371 8.290 6.433 1.00 93.56 96 SER A CA 1
ATOM 731 C C . SER A 1 96 ? -2.567 7.536 7.004 1.00 93.56 96 SER A C 1
ATOM 733 O O . SER A 1 96 ? -2.864 6.414 6.607 1.00 93.56 96 SER A O 1
ATOM 735 N N . LEU A 1 97 ? -3.248 8.164 7.958 1.00 91.81 97 LEU A N 1
ATOM 736 C CA . LEU A 1 97 ? -4.495 7.670 8.527 1.00 91.81 97 LEU A CA 1
ATOM 737 C C . LEU A 1 97 ? -5.576 8.706 8.238 1.00 91.81 97 LEU A C 1
ATOM 739 O O . LEU A 1 97 ? -5.401 9.879 8.572 1.00 91.81 97 LEU A O 1
ATOM 743 N N . ALA A 1 98 ? -6.669 8.264 7.630 1.00 83.75 98 ALA A N 1
ATOM 744 C CA . ALA A 1 98 ? -7.860 9.061 7.390 1.00 83.75 98 ALA A CA 1
ATOM 745 C C . ALA A 1 98 ? -9.092 8.351 7.963 1.00 83.75 98 ALA A C 1
ATOM 747 O O . ALA A 1 98 ? -9.159 7.121 8.012 1.00 83.75 98 ALA A O 1
ATOM 748 N N . GLU A 1 99 ? -10.075 9.131 8.400 1.00 76.75 99 GLU A N 1
ATOM 749 C CA . GLU A 1 99 ? -11.381 8.609 8.799 1.00 76.75 99 GLU A CA 1
ATOM 750 C C . GLU A 1 99 ? -12.243 8.366 7.555 1.00 76.75 99 GLU A C 1
ATOM 752 O O . GLU A 1 99 ? -12.222 9.153 6.606 1.00 76.75 99 GLU A O 1
ATOM 757 N N . ARG A 1 100 ? -13.018 7.278 7.559 1.00 71.38 100 ARG A N 1
ATOM 758 C CA . ARG A 1 100 ? -14.001 6.987 6.514 1.00 71.38 100 ARG A CA 1
ATOM 759 C C . ARG A 1 100 ? -15.380 7.465 6.948 1.00 71.38 100 ARG A C 1
ATOM 761 O O . ARG A 1 100 ? -15.824 7.187 8.064 1.00 71.38 100 ARG A O 1
ATOM 768 N N . GLU A 1 101 ? -16.113 8.068 6.019 1.00 64.12 101 GLU A N 1
ATOM 769 C CA . GLU A 1 101 ? -17.553 8.261 6.179 1.00 64.12 101 GLU A CA 1
ATOM 770 C C . GLU A 1 101 ? -18.235 6.896 6.403 1.00 64.12 101 GLU A C 1
ATOM 772 O O . GLU A 1 101 ? -18.134 5.991 5.574 1.00 64.12 101 GLU A O 1
ATOM 777 N N . GLY A 1 102 ? -18.891 6.718 7.554 1.00 66.75 102 GLY A N 1
ATOM 778 C CA . GLY A 1 102 ? -19.534 5.449 7.931 1.00 66.75 102 GLY A CA 1
ATOM 779 C C . GLY A 1 102 ? -18.809 4.625 8.998 1.00 66.75 102 GLY A C 1
ATOM 780 O O . GLY A 1 102 ? -19.256 3.522 9.303 1.00 66.75 102 GLY A O 1
ATOM 781 N N . GLY A 1 103 ? -17.745 5.155 9.604 1.00 66.75 103 GLY A N 1
ATOM 782 C CA . GLY A 1 103 ? -17.197 4.591 10.835 1.00 66.75 103 GLY A CA 1
ATOM 783 C C . GLY A 1 103 ? -16.127 3.506 10.650 1.00 66.75 103 GLY A C 1
ATOM 784 O O . GLY A 1 103 ? -16.098 2.484 11.337 1.00 66.75 103 GLY A O 1
ATOM 785 N N . GLY A 1 104 ? -15.233 3.725 9.691 1.00 81.00 104 GLY A N 1
ATOM 786 C CA . GLY A 1 104 ? -14.015 2.938 9.517 1.00 81.00 104 GLY A CA 1
ATOM 787 C C . GLY A 1 104 ? -12.793 3.844 9.458 1.00 81.00 104 GLY A C 1
ATOM 788 O O . GLY A 1 104 ? -12.917 5.070 9.428 1.00 81.00 104 GLY A O 1
ATOM 789 N N . SER A 1 105 ? -11.618 3.234 9.394 1.00 89.75 105 SER A N 1
ATOM 790 C CA . SER A 1 105 ? -10.360 3.950 9.207 1.00 89.75 105 SER A CA 1
ATOM 791 C C . SER A 1 105 ? -9.689 3.483 7.918 1.00 89.75 105 SER A C 1
ATOM 793 O O . SER A 1 105 ? -9.762 2.305 7.559 1.00 89.75 105 SER A O 1
ATOM 795 N N . VAL A 1 106 ? -9.031 4.405 7.224 1.00 93.12 106 VAL A N 1
ATOM 796 C CA . VAL A 1 106 ? -8.277 4.132 5.999 1.00 93.12 106 VAL A CA 1
ATOM 797 C C . VAL A 1 106 ? -6.808 4.436 6.252 1.00 93.12 106 VAL A C 1
ATOM 799 O O . VAL A 1 106 ? -6.447 5.550 6.632 1.00 93.12 106 VAL A O 1
ATOM 802 N N . LEU A 1 107 ? -5.967 3.426 6.054 1.00 94.56 107 LEU A N 1
ATOM 803 C CA . LEU A 1 107 ? -4.517 3.549 6.017 1.00 94.56 107 LEU A CA 1
ATOM 804 C C . LEU A 1 107 ? -4.103 3.748 4.559 1.00 94.56 107 LEU A C 1
ATOM 806 O O . LEU A 1 107 ? -4.179 2.816 3.761 1.00 94.56 107 LEU A O 1
ATOM 810 N N . GLU A 1 108 ? -3.669 4.953 4.219 1.00 96.19 108 GLU A N 1
ATOM 811 C CA . GLU A 1 108 ? -3.227 5.300 2.868 1.00 96.19 108 GLU A CA 1
ATOM 812 C C . GLU A 1 108 ? -1.706 5.120 2.765 1.00 96.19 108 GLU A C 1
ATOM 814 O O . GLU A 1 108 ? -0.931 5.607 3.596 1.00 96.19 108 GLU A O 1
ATOM 819 N N . MET A 1 109 ? -1.259 4.420 1.724 1.00 97.44 109 MET A N 1
ATOM 820 C CA . MET A 1 109 ? 0.153 4.175 1.459 1.00 97.44 109 MET A CA 1
ATOM 821 C C . MET A 1 109 ? 0.539 4.646 0.058 1.00 97.44 109 MET A C 1
ATOM 823 O O . MET A 1 109 ? 0.057 4.128 -0.948 1.00 97.44 109 MET A O 1
ATOM 827 N N . LYS A 1 110 ? 1.471 5.602 0.005 1.00 98.38 110 LYS A N 1
ATOM 828 C CA . LYS A 1 110 ? 2.028 6.172 -1.229 1.00 98.38 110 LYS A CA 1
ATOM 829 C C . LYS A 1 110 ? 3.388 5.558 -1.517 1.00 98.38 110 LYS A C 1
ATOM 831 O O . LYS A 1 110 ? 4.335 5.739 -0.744 1.00 98.38 110 LYS A O 1
ATOM 836 N N . ILE A 1 111 ? 3.487 4.829 -2.622 1.00 98.44 111 ILE A N 1
ATOM 837 C CA . ILE A 1 111 ? 4.692 4.108 -3.020 1.00 98.44 111 ILE A CA 1
ATOM 838 C C . ILE A 1 111 ? 5.261 4.722 -4.293 1.00 98.44 111 ILE A C 1
ATOM 840 O O . ILE A 1 111 ? 4.603 4.764 -5.332 1.00 98.44 111 ILE A O 1
ATOM 844 N N . HIS A 1 112 ? 6.515 5.152 -4.202 1.00 98.38 112 HIS A N 1
ATOM 845 C CA . HIS A 1 112 ? 7.313 5.597 -5.334 1.00 98.38 112 HIS A CA 1
ATOM 846 C C . HIS A 1 112 ? 8.115 4.416 -5.866 1.00 98.38 112 HIS A C 1
ATOM 848 O O . HIS A 1 112 ? 8.743 3.670 -5.106 1.00 98.38 112 HIS A O 1
ATOM 854 N N . TRP A 1 113 ? 8.101 4.254 -7.179 1.00 97.75 113 TRP A N 1
ATOM 855 C CA . TRP A 1 113 ? 8.843 3.218 -7.883 1.00 97.75 113 TRP A CA 1
ATOM 856 C C . TRP A 1 113 ? 9.208 3.714 -9.278 1.00 97.75 113 TRP A C 1
ATOM 858 O O . TRP A 1 113 ? 8.725 4.748 -9.737 1.00 97.75 113 TRP A O 1
ATOM 868 N N . HIS A 1 114 ? 10.075 2.997 -9.976 1.00 95.88 114 HIS A N 1
ATOM 869 C CA . HIS A 1 114 ? 10.441 3.337 -11.342 1.00 95.88 114 HIS A CA 1
ATOM 870 C C . HIS A 1 114 ? 10.519 2.104 -12.219 1.00 95.88 114 HIS A C 1
ATOM 872 O O . HIS A 1 114 ? 10.710 0.981 -11.762 1.00 95.88 114 HIS A O 1
ATOM 878 N N . ARG A 1 115 ? 10.395 2.314 -13.525 1.00 91.25 115 ARG A N 1
ATOM 879 C CA . ARG A 1 115 ? 10.592 1.264 -14.519 1.00 91.25 115 ARG A CA 1
ATOM 880 C C . ARG A 1 115 ? 11.692 1.659 -15.480 1.00 91.25 115 ARG A C 1
ATOM 882 O O . ARG A 1 115 ? 11.642 2.728 -16.093 1.00 91.25 115 ARG A O 1
ATOM 889 N N . LYS A 1 116 ? 12.658 0.759 -15.654 1.00 88.25 116 LYS A N 1
ATOM 890 C CA . LYS A 1 116 ? 13.657 0.865 -16.716 1.00 88.25 116 LYS A CA 1
ATOM 891 C C . LYS A 1 116 ? 13.025 0.431 -18.031 1.00 88.25 116 LYS A C 1
ATOM 893 O O . LYS A 1 116 ? 12.621 -0.719 -18.198 1.00 88.25 116 LYS A O 1
ATOM 898 N N . LEU A 1 117 ? 12.922 1.372 -18.956 1.00 83.19 117 LEU A N 1
ATOM 899 C CA . LEU A 1 117 ? 12.594 1.129 -20.353 1.00 83.19 117 LEU A CA 1
ATOM 900 C C . LEU A 1 117 ? 13.894 1.201 -21.173 1.00 83.19 117 LEU A C 1
ATOM 902 O O . LEU A 1 117 ? 14.867 1.796 -20.710 1.00 83.19 117 LEU A O 1
ATOM 906 N N . PRO A 1 118 ? 13.936 0.645 -22.398 1.00 86.56 118 PRO A N 1
ATOM 907 C CA . PRO A 1 118 ? 15.171 0.563 -23.185 1.00 86.56 118 PRO A CA 1
ATOM 908 C C . PRO A 1 118 ? 15.926 1.888 -23.390 1.00 86.56 118 PRO A C 1
ATOM 910 O O . PRO A 1 118 ? 17.138 1.867 -23.577 1.00 86.56 118 PRO A O 1
ATOM 913 N N . PHE A 1 119 ? 15.234 3.032 -23.340 1.00 89.06 119 PHE A N 1
ATOM 914 C CA . PHE A 1 119 ? 15.81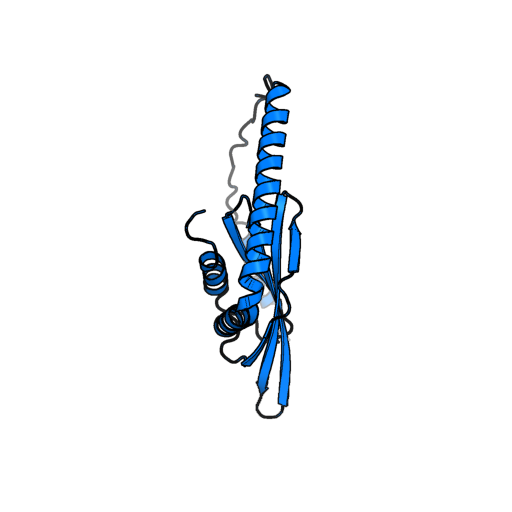7 4.353 -23.613 1.00 89.06 119 PHE A CA 1
ATOM 915 C C . PHE A 1 119 ? 15.550 5.398 -22.522 1.00 89.06 119 PHE A C 1
ATOM 917 O O . PHE A 1 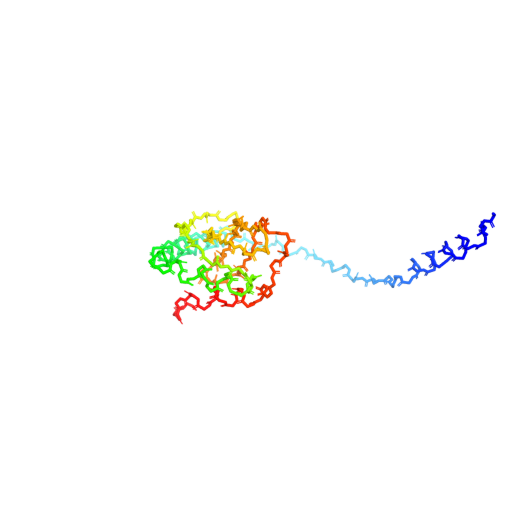119 ? 15.932 6.554 -22.680 1.00 89.06 119 PHE A O 1
ATOM 924 N N . MET A 1 120 ? 14.868 5.029 -21.433 1.00 87.81 120 MET A N 1
ATOM 925 C CA . MET A 1 120 ? 14.545 5.957 -20.347 1.00 87.81 120 MET A CA 1
ATOM 926 C C . MET A 1 120 ? 14.158 5.219 -19.066 1.00 87.81 120 MET A C 1
ATOM 928 O O . MET A 1 120 ? 13.625 4.112 -19.113 1.00 87.81 120 MET A O 1
ATOM 932 N N . THR A 1 121 ? 14.341 5.876 -17.926 1.00 88.81 121 THR A N 1
ATOM 933 C CA . THR A 1 121 ? 13.710 5.477 -16.663 1.00 88.81 121 THR A CA 1
ATOM 934 C C . THR A 1 121 ? 12.523 6.392 -16.418 1.00 88.81 121 THR A C 1
ATOM 936 O O . THR A 1 121 ? 12.658 7.613 -16.513 1.00 88.81 121 THR A O 1
ATOM 939 N N . ARG A 1 122 ? 11.359 5.815 -16.119 1.00 90.69 122 ARG A N 1
ATOM 940 C CA . ARG A 1 122 ? 10.173 6.576 -15.721 1.00 90.69 122 ARG A CA 1
ATOM 941 C C . ARG A 1 122 ? 9.862 6.306 -14.256 1.00 90.69 122 ARG A C 1
ATOM 943 O O . ARG A 1 122 ? 9.804 5.144 -13.859 1.00 90.69 122 ARG A O 1
ATOM 950 N N . ASN A 1 123 ? 9.665 7.379 -13.498 1.00 94.50 123 ASN A N 1
ATOM 951 C CA . ASN A 1 123 ? 9.219 7.327 -12.111 1.00 94.50 123 ASN A CA 1
ATOM 952 C C . ASN A 1 123 ? 7.694 7.291 -12.067 1.00 94.50 123 ASN A C 1
ATOM 954 O O . ASN A 1 123 ? 7.036 7.869 -12.937 1.00 94.50 123 ASN A O 1
ATOM 958 N N . HIS A 1 124 ? 7.182 6.615 -11.053 1.00 96.69 124 HIS A N 1
ATOM 959 C CA . HIS A 1 124 ? 5.782 6.298 -10.877 1.00 96.69 124 HIS A CA 1
ATOM 960 C C . HIS A 1 124 ? 5.367 6.454 -9.421 1.00 96.69 124 HIS A C 1
ATOM 962 O O . HIS A 1 124 ? 6.171 6.262 -8.501 1.00 96.69 124 HIS A O 1
ATOM 968 N N . LEU A 1 125 ? 4.091 6.770 -9.239 1.00 97.50 125 LEU A N 1
ATOM 969 C CA . LEU A 1 125 ? 3.420 6.834 -7.954 1.00 97.50 125 LEU A CA 1
ATOM 970 C C . LEU A 1 125 ? 2.204 5.914 -7.979 1.00 97.50 125 LEU A C 1
ATOM 972 O O . LEU A 1 125 ? 1.306 6.063 -8.807 1.00 97.50 125 LEU A O 1
ATOM 976 N N . THR A 1 126 ? 2.152 5.018 -7.000 1.00 97.94 126 THR A N 1
ATOM 977 C CA . THR A 1 126 ? 0.971 4.207 -6.718 1.00 97.94 126 THR A CA 1
ATOM 978 C C . THR A 1 126 ? 0.478 4.507 -5.308 1.00 97.94 126 THR A C 1
ATOM 980 O O . THR A 1 126 ? 1.272 4.551 -4.366 1.00 97.94 126 THR A O 1
ATOM 983 N N . ILE A 1 127 ? -0.829 4.720 -5.158 1.00 97.69 127 ILE A N 1
ATOM 984 C CA . ILE A 1 127 ? -1.494 4.954 -3.875 1.00 97.69 127 ILE A CA 1
ATOM 985 C C . ILE A 1 127 ? -2.440 3.793 -3.598 1.00 97.69 127 ILE A C 1
ATOM 987 O O . ILE A 1 127 ? -3.278 3.445 -4.435 1.00 97.69 127 ILE A O 1
ATOM 991 N N . ILE A 1 128 ? -2.282 3.198 -2.422 1.00 97.75 128 ILE A N 1
ATOM 992 C CA . ILE A 1 128 ? -3.095 2.089 -1.942 1.00 97.75 128 ILE A CA 1
ATOM 993 C C . ILE A 1 128 ? -3.840 2.545 -0.699 1.00 97.75 128 ILE A C 1
ATOM 995 O O . ILE A 1 128 ? -3.207 2.984 0.261 1.00 97.75 128 ILE A O 1
ATOM 999 N N . ASP A 1 129 ? -5.151 2.351 -0.707 1.00 96.19 129 ASP A N 1
ATOM 1000 C CA . ASP A 1 129 ? -5.976 2.481 0.484 1.00 96.19 129 ASP A CA 1
ATOM 1001 C C . ASP A 1 129 ? -6.191 1.104 1.090 1.00 96.19 129 ASP A C 1
ATOM 1003 O O . ASP A 1 129 ? -6.612 0.167 0.407 1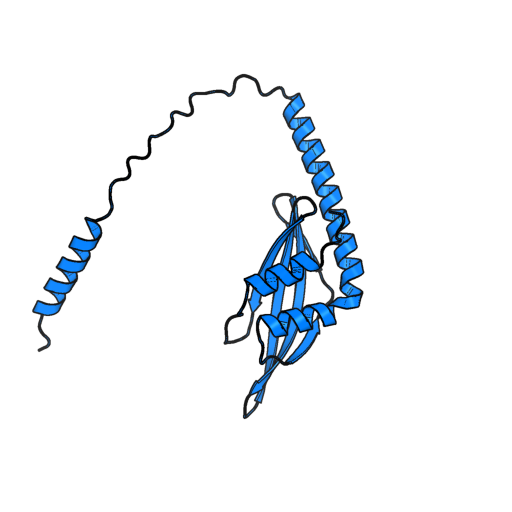.00 96.19 129 ASP A O 1
ATOM 1007 N N . TRP A 1 130 ? -5.906 0.985 2.382 1.00 95.38 130 TRP A N 1
ATOM 1008 C CA . TRP A 1 130 ? -6.253 -0.175 3.184 1.00 95.38 130 TRP A CA 1
ATOM 1009 C C . TRP A 1 130 ? -7.316 0.202 4.211 1.00 95.38 130 TRP A C 1
ATOM 1011 O O . TRP A 1 130 ? -7.092 0.979 5.137 1.00 95.38 130 TRP A O 1
ATOM 1021 N N . GLU A 1 131 ? -8.491 -0.385 4.037 1.00 92.81 131 GLU A N 1
ATOM 1022 C CA . GLU A 1 131 ? -9.671 -0.140 4.843 1.00 92.81 131 GLU A CA 1
ATOM 1023 C C . GLU A 1 131 ? -9.762 -1.114 6.021 1.00 92.81 131 GLU A C 1
ATOM 1025 O O . GLU A 1 131 ? -9.707 -2.345 5.870 1.00 92.81 131 GLU A O 1
ATOM 1030 N N . ILE A 1 132 ? -9.968 -0.540 7.204 1.00 89.31 132 ILE A N 1
ATOM 1031 C CA . ILE A 1 132 ? -10.237 -1.252 8.447 1.00 89.31 132 ILE A CA 1
ATOM 1032 C C . ILE A 1 132 ? -11.619 -0.846 8.939 1.00 89.31 132 ILE A C 1
ATOM 1034 O O . ILE A 1 132 ? -11.891 0.328 9.196 1.00 89.31 132 ILE A O 1
ATOM 1038 N N . LEU A 1 133 ? -12.489 -1.837 9.109 1.00 86.69 133 LEU A N 1
ATOM 1039 C CA . LEU A 1 133 ? -13.851 -1.645 9.591 1.00 86.69 133 LEU A CA 1
ATOM 1040 C C . LEU A 1 133 ? -14.117 -2.599 10.752 1.00 86.69 133 LEU A C 1
ATOM 1042 O O . LEU A 1 133 ? -13.854 -3.796 10.644 1.00 86.69 133 LEU A O 1
ATOM 1046 N N . HIS A 1 134 ? -14.633 -2.077 11.869 1.00 82.50 134 HIS A N 1
ATOM 1047 C CA . HIS A 1 134 ? -14.901 -2.861 13.084 1.00 82.50 134 HIS A CA 1
ATOM 1048 C C . HIS A 1 134 ? -13.703 -3.733 13.524 1.00 82.50 134 HIS A C 1
ATOM 1050 O O . HIS A 1 134 ? -13.862 -4.916 13.822 1.00 82.50 134 HIS A O 1
ATOM 1056 N N . ASN A 1 135 ? -12.495 -3.156 13.533 1.00 80.44 135 ASN A N 1
ATOM 1057 C CA . ASN A 1 135 ? -11.228 -3.834 13.853 1.00 80.44 135 ASN A CA 1
ATOM 1058 C C . ASN A 1 135 ? -10.833 -4.990 12.919 1.00 80.44 135 ASN A C 1
ATOM 1060 O O . ASN A 1 135 ? -10.023 -5.836 13.289 1.00 80.44 135 ASN A O 1
ATOM 1064 N N . ARG A 1 136 ? -11.393 -5.049 11.710 1.00 86.38 136 ARG A N 1
ATOM 1065 C CA . ARG A 1 136 ? -11.120 -6.114 10.742 1.00 86.38 136 ARG A CA 1
ATOM 1066 C C . ARG A 1 136 ? -10.701 -5.536 9.407 1.00 86.38 136 ARG A C 1
ATOM 1068 O O . ARG A 1 136 ? -11.110 -4.440 9.032 1.00 86.38 136 ARG A O 1
ATOM 1075 N N . HIS A 1 137 ? -9.906 -6.312 8.680 1.00 90.81 137 HIS A N 1
ATOM 1076 C CA . HIS A 1 137 ? -9.561 -6.010 7.300 1.00 90.81 137 HIS A CA 1
ATOM 1077 C C . HIS A 1 137 ? -10.848 -6.057 6.481 1.00 90.81 137 HIS A C 1
ATOM 1079 O O . HIS A 1 137 ? -11.511 -7.096 6.427 1.00 90.81 137 HIS A O 1
ATOM 1085 N N . PHE A 1 138 ? -11.196 -4.926 5.878 1.00 91.56 138 PHE A N 1
ATOM 1086 C CA . PHE A 1 138 ? -12.330 -4.831 4.972 1.00 91.56 138 PHE A CA 1
ATOM 1087 C C . PHE A 1 138 ? -11.876 -5.036 3.528 1.00 91.56 138 PHE A C 1
ATOM 1089 O O . PHE A 1 138 ? -12.428 -5.872 2.817 1.00 91.56 138 PHE A O 1
ATOM 1096 N N . GLY A 1 139 ? -10.825 -4.323 3.129 1.00 94.00 139 GLY A N 1
ATOM 1097 C CA . GLY A 1 139 ? -10.207 -4.479 1.823 1.00 94.00 139 GLY A CA 1
ATOM 1098 C C . GLY A 1 139 ? -8.987 -3.586 1.666 1.00 94.00 139 GLY A C 1
ATOM 1099 O O . GLY A 1 139 ? -8.798 -2.642 2.429 1.00 94.00 139 GLY A O 1
ATOM 1100 N N . ALA A 1 140 ? -8.153 -3.885 0.680 1.00 96.25 140 ALA A N 1
ATOM 1101 C CA . ALA A 1 140 ? -7.083 -3.011 0.234 1.00 96.25 140 ALA A CA 1
ATOM 1102 C C . ALA A 1 140 ? -7.071 -2.933 -1.292 1.00 96.25 140 ALA A C 1
ATOM 1104 O O . ALA A 1 140 ? -7.177 -3.955 -1.975 1.00 96.25 140 ALA A O 1
ATOM 1105 N N . ALA A 1 141 ? -6.950 -1.722 -1.826 1.00 96.44 141 ALA A N 1
ATOM 1106 C CA . ALA A 1 141 ? -7.050 -1.479 -3.257 1.00 96.44 141 ALA A CA 1
ATOM 1107 C C . ALA A 1 141 ? -6.142 -0.336 -3.708 1.00 96.44 141 ALA A C 1
ATOM 1109 O O . ALA A 1 141 ? -5.898 0.622 -2.978 1.00 96.44 141 ALA A O 1
ATOM 1110 N N . VAL A 1 142 ? -5.673 -0.431 -4.953 1.00 96.94 142 VAL A N 1
ATOM 1111 C CA . VAL A 1 142 ? -5.005 0.682 -5.630 1.00 96.94 142 VAL A CA 1
ATOM 1112 C C . VAL A 1 142 ? -6.064 1.718 -5.998 1.00 96.94 142 VAL A C 1
ATOM 1114 O O . VAL A 1 142 ? -6.949 1.431 -6.803 1.00 96.94 142 VAL A O 1
ATOM 1117 N N . ILE A 1 143 ? -5.971 2.912 -5.416 1.00 95.75 143 ILE A N 1
ATOM 1118 C CA . ILE A 1 143 ? -6.890 4.027 -5.696 1.00 95.75 143 ILE A CA 1
ATOM 1119 C C . ILE A 1 143 ? -6.329 5.002 -6.732 1.00 95.75 143 ILE A C 1
ATOM 1121 O O . ILE A 1 143 ? -7.083 5.694 -7.414 1.00 95.75 143 ILE A O 1
ATOM 1125 N N . LEU A 1 144 ? -5.003 5.039 -6.877 1.00 95.94 144 LEU A N 1
ATOM 1126 C CA . LEU A 1 144 ? -4.317 5.827 -7.888 1.00 95.94 144 LEU A CA 1
ATOM 1127 C C . LEU A 1 144 ? -3.075 5.086 -8.362 1.00 95.94 144 LEU A C 1
ATOM 1129 O O . LEU A 1 144 ? -2.296 4.579 -7.558 1.00 95.94 144 LEU A O 1
ATOM 1133 N N . ASP A 1 145 ? -2.876 5.082 -9.673 1.00 94.75 145 ASP A N 1
ATOM 1134 C CA . ASP A 1 145 ? -1.664 4.587 -10.307 1.00 94.75 145 ASP A CA 1
ATOM 1135 C C . ASP A 1 145 ? -1.388 5.397 -11.572 1.00 94.75 145 ASP A C 1
ATOM 1137 O O . ASP A 1 145 ? -2.249 5.504 -12.447 1.00 94.75 145 ASP A O 1
ATOM 1141 N N . ASP A 1 146 ? -0.206 6.002 -11.655 1.00 94.00 146 ASP A N 1
ATOM 1142 C CA . ASP A 1 146 ? 0.200 6.810 -12.808 1.00 94.00 146 ASP A CA 1
ATOM 1143 C C . ASP A 1 146 ? 0.968 6.008 -13.880 1.00 94.00 146 ASP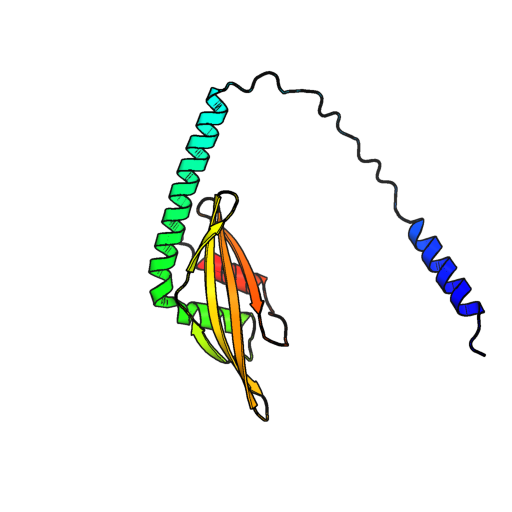 A C 1
ATOM 1145 O O . ASP A 1 146 ? 1.458 6.568 -14.877 1.00 94.00 146 ASP A O 1
ATOM 1149 N N . ALA A 1 147 ? 1.083 4.691 -13.689 1.00 89.25 147 ALA A N 1
ATOM 1150 C CA . ALA A 1 147 ? 1.624 3.784 -14.681 1.00 89.25 147 ALA A CA 1
ATOM 1151 C C . ALA A 1 147 ? 0.675 3.596 -15.870 1.00 89.25 147 ALA A C 1
ATOM 1153 O O . ALA A 1 147 ? -0.546 3.601 -15.764 1.00 89.25 147 ALA A O 1
ATOM 1154 N N . ILE A 1 148 ? 1.266 3.394 -17.052 1.00 85.25 148 ILE A N 1
ATOM 1155 C CA . ILE A 1 148 ? 0.500 3.096 -18.275 1.00 85.25 148 ILE A CA 1
ATOM 1156 C C . ILE A 1 148 ? -0.111 1.690 -18.204 1.00 85.25 148 ILE A C 1
ATOM 1158 O O . ILE A 1 148 ? -1.165 1.438 -18.783 1.00 85.25 148 ILE A O 1
ATOM 1162 N N . LEU A 1 149 ? 0.580 0.759 -17.544 1.00 84.38 149 LEU A N 1
ATOM 1163 C CA . LEU A 1 149 ? 0.085 -0.596 -17.349 1.00 84.38 149 LEU A CA 1
ATOM 1164 C C . LEU A 1 149 ? -0.717 -0.644 -16.058 1.00 84.38 149 LEU A C 1
ATOM 1166 O O . LEU A 1 149 ? -0.250 -0.154 -15.036 1.00 84.38 149 LEU A O 1
ATOM 1170 N N . SER A 1 150 ? -1.899 -1.247 -16.119 1.00 89.81 150 SER A N 1
ATOM 1171 C CA . SER A 1 150 ? -2.748 -1.417 -14.946 1.00 89.81 150 SER A CA 1
ATOM 1172 C C . SER A 1 150 ? -2.110 -2.363 -13.919 1.00 89.81 150 SER A C 1
ATOM 1174 O O . SER A 1 150 ? -1.461 -3.332 -14.328 1.00 89.81 150 SER A O 1
ATOM 1176 N N . PRO A 1 151 ? -2.354 -2.135 -12.614 1.00 92.56 151 PRO A N 1
ATOM 1177 C CA . PRO A 1 151 ? -2.059 -3.092 -11.554 1.00 92.56 151 PRO A CA 1
ATOM 1178 C C . PRO A 1 151 ? -2.548 -4.499 -11.891 1.00 92.56 151 PRO A C 1
ATOM 1180 O O . PRO A 1 151 ? -3.685 -4.682 -12.335 1.00 92.56 151 PRO A O 1
ATOM 1183 N N . ILE A 1 152 ? -1.712 -5.498 -11.627 1.00 95.50 152 ILE A N 1
ATOM 1184 C CA . ILE A 1 152 ? -2.096 -6.911 -11.697 1.00 95.50 152 ILE A CA 1
ATOM 1185 C C . ILE A 1 152 ? -2.249 -7.512 -10.292 1.00 95.50 152 ILE A C 1
ATOM 1187 O O . ILE A 1 152 ? -1.879 -6.897 -9.300 1.00 95.50 152 ILE A O 1
ATOM 1191 N N . HIS A 1 153 ? -2.850 -8.700 -10.191 1.00 96.06 153 HIS A N 1
ATOM 1192 C CA . HIS A 1 153 ? -3.003 -9.440 -8.926 1.00 96.06 153 HIS A CA 1
ATOM 1193 C C . HIS A 1 153 ? -3.654 -8.665 -7.749 1.00 96.06 153 HIS A C 1
ATOM 1195 O O . HIS A 1 153 ? -3.179 -8.752 -6.614 1.00 96.06 153 HIS A O 1
ATOM 1201 N N . PRO A 1 154 ? -4.789 -7.960 -7.947 1.00 94.62 154 PRO A N 1
ATOM 1202 C CA . PRO A 1 154 ? -5.424 -7.176 -6.879 1.00 94.62 154 PRO A CA 1
ATOM 1203 C C . PRO A 1 154 ? -5.835 -8.024 -5.662 1.00 94.62 154 PRO A C 1
ATOM 1205 O O . PRO A 1 154 ? -5.817 -7.537 -4.535 1.00 94.62 154 PRO A O 1
ATOM 1208 N N . GLN A 1 155 ? -6.155 -9.307 -5.859 1.00 96.19 155 GLN A N 1
ATOM 1209 C CA . GLN A 1 155 ? -6.489 -10.208 -4.754 1.00 96.19 155 GLN A CA 1
ATOM 1210 C C . GLN A 1 155 ? -5.270 -10.557 -3.891 1.00 96.19 155 GLN A C 1
ATOM 1212 O O . GLN A 1 155 ? -5.393 -10.657 -2.673 1.00 96.19 155 GLN A O 1
ATOM 1217 N N . GLU A 1 156 ? -4.098 -10.744 -4.500 1.00 97.38 156 GLU A N 1
ATOM 1218 C CA . GLU A 1 156 ? -2.856 -11.020 -3.767 1.00 97.38 156 GLU A CA 1
ATOM 1219 C C . GLU A 1 156 ? -2.416 -9.782 -2.992 1.00 97.38 156 GLU A C 1
ATOM 1221 O O . GLU A 1 156 ? -2.016 -9.895 -1.835 1.00 97.38 156 GLU A O 1
ATOM 1226 N N . LEU A 1 157 ? -2.597 -8.596 -3.584 1.00 97.62 157 LEU A N 1
ATOM 1227 C CA . LEU A 1 157 ? -2.409 -7.335 -2.880 1.00 97.62 157 LEU A CA 1
ATOM 1228 C C . LEU A 1 157 ? -3.324 -7.268 -1.654 1.00 97.62 157 LEU A C 1
ATOM 1230 O O . LEU A 1 157 ? -2.857 -7.028 -0.547 1.00 97.62 157 LEU A O 1
ATOM 1234 N N . ASN A 1 158 ? -4.618 -7.533 -1.827 1.00 96.69 158 ASN A N 1
ATOM 1235 C CA . ASN A 1 158 ? -5.566 -7.533 -0.721 1.00 96.69 158 ASN A CA 1
ATOM 1236 C C . ASN A 1 158 ? -5.173 -8.527 0.389 1.00 96.69 158 ASN A C 1
ATOM 1238 O O . ASN A 1 158 ? -5.251 -8.201 1.574 1.00 96.69 158 ASN A O 1
ATOM 1242 N N . ASN A 1 159 ? -4.715 -9.725 0.013 1.00 95.56 159 ASN A N 1
ATOM 1243 C CA . ASN A 1 159 ? -4.251 -10.743 0.955 1.00 95.56 159 ASN A CA 1
ATOM 1244 C C . ASN A 1 159 ? -3.006 -10.290 1.731 1.00 95.56 159 ASN A C 1
ATOM 1246 O O . ASN A 1 159 ? -2.978 -10.474 2.945 1.00 95.56 159 ASN A O 1
ATOM 1250 N N . LEU A 1 160 ? -2.042 -9.628 1.076 1.00 96.00 160 LEU A N 1
ATOM 1251 C CA . LEU A 1 160 ? -0.880 -9.038 1.747 1.00 96.00 160 LEU A CA 1
ATOM 1252 C C . LEU A 1 160 ? -1.322 -8.129 2.902 1.00 96.00 160 LEU A C 1
ATOM 1254 O O . LEU A 1 160 ? -0.843 -8.286 4.019 1.00 96.00 160 LEU A O 1
ATOM 1258 N N . PHE A 1 161 ? -2.265 -7.208 2.675 1.00 94.94 161 PHE A N 1
ATOM 1259 C CA . PHE A 1 161 ? -2.729 -6.311 3.744 1.00 94.94 161 PHE A CA 1
ATOM 1260 C C . PHE A 1 161 ? -3.564 -7.014 4.808 1.00 94.94 161 PHE A C 1
ATOM 1262 O O . PHE A 1 161 ? -3.523 -6.626 5.973 1.00 94.94 161 PHE A O 1
ATOM 1269 N N . LYS A 1 162 ? -4.304 -8.061 4.440 1.00 93.69 162 LYS A N 1
ATOM 1270 C CA . LYS A 1 162 ? -5.009 -8.892 5.416 1.00 93.69 162 LYS A CA 1
ATOM 1271 C C . LYS A 1 162 ? -4.034 -9.560 6.393 1.00 93.69 162 LYS A C 1
ATOM 1273 O O . LYS A 1 162 ? -4.322 -9.601 7.583 1.00 93.69 162 LYS A O 1
ATOM 1278 N N . GLU A 1 163 ? -2.892 -10.038 5.903 1.00 92.50 163 GLU A N 1
ATOM 1279 C CA . GLU A 1 163 ? -1.841 -10.689 6.703 1.00 92.50 163 GLU A CA 1
ATOM 1280 C C . GLU A 1 163 ? -1.050 -9.715 7.592 1.00 92.50 163 GLU A C 1
ATOM 1282 O O . GLU A 1 163 ? -0.374 -10.142 8.524 1.00 92.50 163 GLU A O 1
ATOM 1287 N N . LEU A 1 164 ? -1.140 -8.403 7.349 1.00 90.69 164 LEU A N 1
ATOM 1288 C CA . LEU A 1 164 ? -0.523 -7.386 8.210 1.00 90.69 164 LEU A CA 1
ATOM 1289 C C . LEU A 1 164 ? -1.321 -7.114 9.494 1.00 90.69 164 LEU A C 1
ATOM 1291 O O . LEU A 1 164 ? -0.842 -6.371 10.358 1.00 90.69 164 LEU A O 1
ATOM 1295 N N . LEU A 1 165 ? -2.526 -7.674 9.631 1.00 87.56 165 LEU A N 1
ATOM 1296 C CA . LEU A 1 165 ? -3.275 -7.593 10.879 1.00 87.56 165 LEU A CA 1
ATOM 1297 C C . LEU A 1 165 ? -2.666 -8.502 11.956 1.00 87.56 165 LEU A C 1
ATOM 1299 O O . LEU A 1 165 ? -2.235 -9.609 11.653 1.00 87.56 165 LEU A O 1
ATOM 1303 N N . PRO A 1 166 ? -2.676 -8.075 13.231 1.00 79.00 166 PRO A N 1
ATOM 1304 C CA . PRO A 1 166 ? -2.344 -8.946 14.348 1.00 79.00 166 PRO A CA 1
ATOM 1305 C C . PRO A 1 166 ? -3.255 -10.179 14.371 1.00 79.00 166 PRO A C 1
ATOM 1307 O O . PRO A 1 166 ? -4.470 -10.036 14.254 1.00 79.00 166 PRO A O 1
ATOM 1310 N N . ASP A 1 167 ? -2.686 -11.354 14.648 1.00 64.25 167 ASP A N 1
ATOM 1311 C CA . ASP A 1 167 ? -3.396 -12.647 14.728 1.00 64.25 167 ASP A CA 1
ATOM 1312 C C . ASP A 1 167 ? -4.524 -12.704 15.788 1.00 64.25 167 ASP A C 1
ATOM 1314 O O . ASP A 1 167 ? -5.276 -13.675 15.855 1.00 64.25 167 ASP A O 1
ATOM 1318 N N . ASN A 1 168 ? -4.652 -11.674 16.633 1.00 49.06 168 ASN A N 1
ATOM 1319 C CA . ASN A 1 168 ? -5.495 -11.655 17.832 1.00 49.06 168 ASN A CA 1
ATOM 1320 C C . ASN A 1 168 ? -6.775 -10.795 17.684 1.00 49.06 168 ASN A C 1
ATOM 1322 O O . ASN A 1 168 ? -7.247 -10.251 18.686 1.00 49.06 168 ASN A O 1
ATOM 1326 N N . LEU A 1 169 ? -7.301 -10.624 16.464 1.00 52.97 169 LEU A N 1
ATOM 1327 C CA . LEU A 1 169 ? -8.482 -9.794 16.147 1.00 52.97 169 LEU A CA 1
ATOM 1328 C C . LEU A 1 169 ? -9.681 -10.596 15.619 1.00 52.97 169 LEU A C 1
ATOM 1330 O O . LEU A 1 169 ? -9.477 -11.503 14.785 1.00 52.97 169 LEU A O 1
#

Radius of gyration: 25.05 Å; chains: 1; bounding box: 62×22×78 Å

Secondary structure (DSSP, 8-state):
---THHHHHHHHHHHHHTT----------------S---HHHHHHHHHHHHHHHHHHHHHHHHHHHHHHTTHHHHHHHHHHHH-TTPEEEEEPPPEEEEETTTEEEEEEEEEEEEEETTEEEEEEEEEEEEEETTEEEEEEEEEE-SSSPP--HHHHHHHHHHTS-TT-